Protein AF-A0A232FMT1-F1 (afdb_monomer_lite)

Foldseek 3Di:
DDPCVVDVPDDDPDPQPLVCLLVVLVVCVVVVPQEDEDEADPDPSRVSNVVSNVVNNVVVCVPPNRDYDYDYPDD

pLDDT: mean 77.19, std 14.5, range [41.22, 93.5]

InterPro domains:
  IPR001828 Receptor, ligand binding region [PF01094] (4-69)
  IPR028082 Periplasmic binding protein-like I [SSF53822] (5-60)

Structure (mmCIF, N/CA/C/O backbone):
data_AF-A0A232FMT1-F1
#
_entry.id   AF-A0A232FMT1-F1
#
loop_
_atom_site.group_PDB
_atom_site.id
_atom_site.type_symbol
_atom_site.label_atom_id
_atom_site.label_alt_id
_atom_site.label_comp_id
_atom_site.label_asym_id
_atom_site.label_entity_id
_atom_site.label_seq_id
_atom_site.pdbx_PDB_ins_code
_atom_site.Cartn_x
_atom_site.Cartn_y
_atom_site.Cartn_z
_atom_site.occupancy
_atom_site.B_iso_or_equiv
_atom_site.auth_seq_id
_atom_site.auth_comp_id
_atom_site.auth_asym_id
_atom_site.auth_atom_id
_atom_site.pdbx_PDB_model_num
ATOM 1 N N . MET A 1 1 ? 8.027 7.761 -2.918 1.00 41.22 1 MET A N 1
ATOM 2 C CA . MET A 1 1 ? 9.332 8.124 -3.510 1.00 41.22 1 MET A CA 1
ATOM 3 C C . MET A 1 1 ? 9.241 7.900 -5.016 1.00 41.22 1 MET A C 1
ATOM 5 O O . MET A 1 1 ? 9.148 6.757 -5.442 1.00 41.22 1 MET A O 1
ATOM 9 N N . GLU A 1 2 ? 9.119 8.957 -5.824 1.00 48.16 2 GLU A N 1
ATOM 10 C CA . GLU A 1 2 ? 9.119 8.806 -7.288 1.00 48.16 2 GLU A CA 1
ATOM 11 C C . GLU A 1 2 ? 10.537 8.458 -7.764 1.00 48.16 2 GLU A C 1
ATOM 13 O O . GLU A 1 2 ? 11.484 9.188 -7.485 1.00 48.16 2 GLU A O 1
ATOM 18 N N . LEU A 1 3 ? 10.681 7.365 -8.517 1.00 57.12 3 LEU A N 1
ATOM 19 C CA . LEU A 1 3 ? 11.935 6.872 -9.113 1.00 57.12 3 LEU A CA 1
ATOM 20 C C . LEU A 1 3 ? 12.493 7.776 -10.239 1.00 57.12 3 LEU A C 1
ATOM 22 O O . LEU A 1 3 ? 13.235 7.305 -11.102 1.00 57.12 3 LEU A O 1
ATOM 26 N N . LYS A 1 4 ? 12.171 9.079 -10.245 1.00 55.56 4 LYS A N 1
ATOM 27 C CA . LYS A 1 4 ? 12.627 10.043 -11.267 1.00 55.56 4 LYS A CA 1
ATOM 28 C C . LYS A 1 4 ? 14.155 10.122 -11.377 1.00 55.56 4 LYS A C 1
ATOM 30 O O . LYS A 1 4 ? 14.661 10.437 -12.446 1.00 55.56 4 LYS A O 1
ATOM 35 N N . ASN A 1 5 ? 14.879 9.766 -10.314 1.00 54.94 5 ASN A N 1
ATOM 36 C CA . ASN A 1 5 ? 16.344 9.772 -10.291 1.00 54.94 5 ASN A CA 1
ATOM 37 C C . ASN A 1 5 ? 16.997 8.497 -10.861 1.00 54.94 5 ASN A C 1
ATOM 39 O O . ASN A 1 5 ? 18.209 8.491 -11.042 1.00 54.94 5 ASN A O 1
ATOM 43 N N . ILE A 1 6 ? 16.235 7.429 -11.142 1.00 61.53 6 ILE A N 1
ATOM 44 C CA . ILE A 1 6 ? 16.779 6.157 -11.667 1.00 61.53 6 ILE A CA 1
ATOM 45 C C . ILE A 1 6 ? 16.499 6.003 -13.168 1.00 61.53 6 ILE A C 1
ATOM 47 O O . ILE A 1 6 ? 17.346 5.504 -13.906 1.00 61.53 6 ILE A O 1
ATOM 51 N N . HIS A 1 7 ?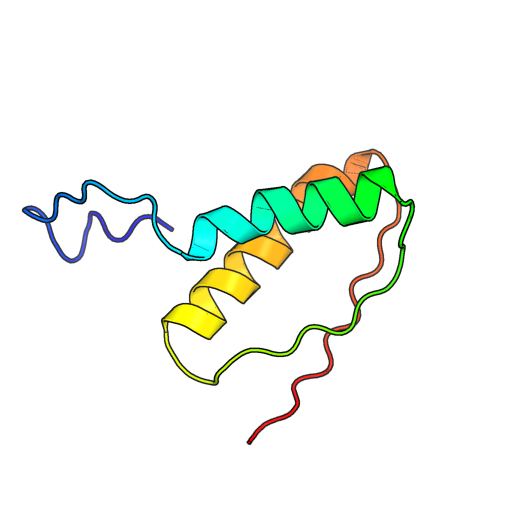 15.351 6.491 -13.648 1.00 66.31 7 HIS A N 1
ATOM 52 C CA . HIS A 1 7 ? 15.002 6.448 -15.069 1.00 66.31 7 HIS A CA 1
ATOM 53 C C . HIS A 1 7 ? 14.512 7.813 -15.570 1.00 66.31 7 HIS A C 1
ATOM 55 O O . HIS A 1 7 ? 13.314 8.078 -15.642 1.00 66.31 7 HIS A O 1
ATOM 61 N N . VAL A 1 8 ? 15.461 8.672 -15.952 1.00 66.38 8 VAL A N 1
ATOM 62 C CA . VAL A 1 8 ? 15.226 10.043 -16.455 1.00 66.38 8 VAL A CA 1
ATOM 63 C C . VAL A 1 8 ? 14.350 10.126 -17.713 1.00 66.38 8 VAL A C 1
ATOM 65 O O . VAL A 1 8 ? 13.759 11.168 -17.971 1.00 66.38 8 VAL A O 1
ATOM 68 N N . SER A 1 9 ? 14.231 9.044 -18.483 1.00 78.31 9 SER A N 1
ATOM 69 C CA . SER A 1 9 ? 13.405 8.970 -19.697 1.00 78.31 9 SER A CA 1
ATOM 70 C C . SER A 1 9 ? 12.109 8.172 -19.520 1.00 78.31 9 SER A C 1
ATOM 72 O O . SER A 1 9 ? 11.392 7.947 -20.496 1.00 78.31 9 SER A O 1
ATOM 74 N N . PHE A 1 10 ? 11.790 7.713 -18.305 1.00 77.38 10 PHE A N 1
ATOM 75 C CA . PHE A 1 10 ? 10.640 6.839 -18.104 1.00 77.38 10 PHE A CA 1
ATOM 76 C C . PHE A 1 10 ? 9.325 7.621 -18.060 1.00 77.38 10 PHE A C 1
ATOM 78 O O . PHE A 1 10 ? 9.066 8.407 -17.148 1.00 77.38 10 PHE A O 1
ATOM 85 N N . LEU A 1 11 ? 8.471 7.342 -19.041 1.00 81.56 11 LEU A N 1
ATOM 86 C CA . LEU A 1 11 ? 7.087 7.793 -19.125 1.00 81.56 11 LEU A CA 1
ATOM 87 C C . LEU A 1 11 ? 6.173 6.568 -19.085 1.00 81.56 11 LEU A C 1
ATOM 89 O O . LEU A 1 11 ? 6.498 5.518 -19.635 1.00 81.56 11 LEU A O 1
ATOM 93 N N . ARG A 1 12 ? 5.010 6.708 -18.450 1.00 81.62 12 ARG A N 1
ATOM 94 C CA . ARG A 1 12 ? 3.986 5.660 -18.384 1.00 81.62 12 ARG A CA 1
ATOM 95 C C . ARG A 1 12 ? 2.605 6.253 -18.600 1.00 81.62 12 ARG A C 1
ATOM 97 O O . ARG A 1 12 ? 2.344 7.380 -18.191 1.00 81.62 12 ARG A O 1
ATOM 104 N N . THR A 1 13 ? 1.728 5.470 -19.210 1.00 89.19 13 THR A N 1
ATOM 105 C CA . THR A 1 13 ? 0.327 5.831 -19.473 1.00 89.19 13 THR A CA 1
ATOM 106 C C . THR A 1 13 ? -0.628 5.301 -18.409 1.00 89.19 13 THR A C 1
ATOM 108 O O . THR A 1 13 ? -1.753 5.776 -18.296 1.00 89.19 13 THR A O 1
ATOM 111 N N . VAL A 1 14 ? -0.171 4.341 -17.605 1.00 87.94 14 VAL A N 1
ATOM 112 C CA . VAL A 1 14 ? -0.909 3.786 -16.471 1.00 87.94 14 VAL A CA 1
ATOM 113 C C . VAL A 1 14 ? -0.254 4.289 -15.184 1.00 87.94 14 VAL A C 1
ATOM 115 O O . VAL A 1 14 ? 0.979 4.272 -15.098 1.00 87.94 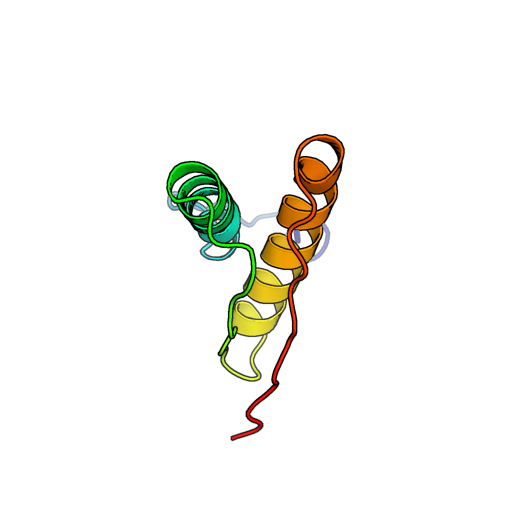14 VAL A O 1
ATOM 118 N N . PRO A 1 15 ? -1.024 4.747 -14.181 1.00 86.50 15 PRO A N 1
ATOM 119 C CA . PRO A 1 15 ? -0.480 5.083 -12.871 1.00 86.50 15 PRO A CA 1
ATOM 120 C C . PRO A 1 15 ? 0.344 3.922 -12.285 1.00 86.50 15 PRO A C 1
ATOM 122 O O . PRO A 1 15 ? 0.070 2.760 -12.581 1.00 86.50 15 PRO A O 1
ATOM 125 N N . PRO A 1 16 ? 1.359 4.197 -11.447 1.00 88.56 16 PRO A N 1
ATOM 126 C CA . PRO A 1 16 ? 2.064 3.126 -10.749 1.00 88.56 16 PRO A CA 1
ATOM 127 C C . PRO A 1 16 ? 1.080 2.319 -9.919 1.00 88.56 16 PRO A C 1
ATOM 129 O O . PRO A 1 16 ? 0.230 2.886 -9.232 1.00 88.56 16 PRO A O 1
ATOM 132 N N . TYR A 1 17 ? 1.302 1.012 -9.890 1.00 88.38 17 TYR A N 1
ATOM 133 C CA . TYR A 1 17 ? 0.506 0.089 -9.095 1.00 88.38 17 TYR A CA 1
ATOM 134 C C . TYR A 1 17 ? 0.410 0.504 -7.618 1.00 88.38 17 TYR A C 1
ATOM 136 O O . TYR A 1 17 ? -0.657 0.416 -7.024 1.00 88.38 17 TYR A O 1
ATOM 144 N N . SER A 1 18 ? 1.477 1.067 -7.039 1.00 90.94 18 SER A N 1
ATOM 145 C CA . SER A 1 18 ? 1.477 1.516 -5.644 1.00 90.94 18 SER A CA 1
ATOM 146 C C . SER A 1 18 ? 0.437 2.595 -5.326 1.00 90.94 18 SER A C 1
ATOM 148 O O . SER A 1 18 ? -0.011 2.643 -4.186 1.00 90.94 18 SER A O 1
ATOM 150 N N . HIS A 1 19 ? -0.004 3.417 -6.291 1.00 92.06 19 HIS A N 1
ATOM 151 C CA . HIS A 1 19 ? -1.018 4.460 -6.054 1.00 92.06 19 HIS A CA 1
ATOM 152 C C . HIS A 1 19 ? -2.374 3.906 -5.602 1.00 92.06 19 HIS A C 1
ATOM 154 O O . HIS A 1 19 ? -3.132 4.624 -4.960 1.00 92.06 19 HIS A O 1
ATOM 160 N N . GLN A 1 20 ? -2.671 2.629 -5.857 1.00 92.56 20 GLN A N 1
ATOM 161 C CA . GLN A 1 20 ? -3.905 2.009 -5.368 1.00 92.56 20 GLN A CA 1
ATOM 162 C C . GLN A 1 20 ? -4.001 1.983 -3.831 1.00 92.56 20 GLN A C 1
ATOM 164 O O . GLN A 1 20 ? -5.097 1.823 -3.301 1.00 92.56 20 GLN A O 1
ATOM 169 N N . ALA A 1 21 ? -2.877 2.121 -3.109 1.00 91.62 21 ALA A N 1
ATOM 170 C CA . ALA A 1 21 ? -2.874 2.172 -1.647 1.00 91.62 21 ALA A CA 1
ATOM 171 C C . ALA A 1 21 ? -3.805 3.266 -1.108 1.00 91.62 21 ALA A C 1
ATOM 173 O O . ALA A 1 21 ? -4.452 3.055 -0.088 1.00 91.62 21 ALA A O 1
ATOM 174 N N . ASP A 1 22 ? -3.921 4.386 -1.822 1.00 91.00 22 ASP A N 1
ATOM 175 C CA . ASP A 1 22 ? -4.745 5.517 -1.400 1.00 91.00 22 ASP A CA 1
ATOM 176 C C . ASP A 1 22 ? -6.233 5.137 -1.361 1.00 91.00 22 ASP A C 1
ATOM 178 O O . ASP A 1 22 ? -6.928 5.433 -0.393 1.00 91.00 22 ASP A O 1
ATOM 182 N N . VAL A 1 23 ? -6.690 4.376 -2.362 1.00 93.50 23 VAL A N 1
ATOM 183 C CA . VAL A 1 23 ? -8.070 3.876 -2.445 1.00 93.50 23 VAL A CA 1
ATOM 184 C C . VAL A 1 23 ? -8.369 2.904 -1.305 1.00 93.50 23 VAL A C 1
ATOM 186 O O . VAL A 1 23 ? -9.442 2.951 -0.710 1.00 93.50 23 VAL A O 1
ATOM 189 N N . TRP A 1 24 ? -7.419 2.025 -0.966 1.00 91.88 24 TRP A N 1
ATOM 190 C CA . TRP A 1 24 ? -7.598 1.091 0.146 1.00 91.88 24 TRP A CA 1
ATOM 191 C C . TRP A 1 24 ? -7.733 1.813 1.485 1.00 91.88 24 TRP A C 1
ATOM 193 O O . TRP A 1 24 ? -8.615 1.466 2.264 1.00 91.88 24 TRP A O 1
ATOM 203 N N . VAL A 1 25 ? -6.910 2.830 1.745 1.00 87.50 25 VAL A N 1
ATOM 204 C CA . VAL A 1 25 ? -7.013 3.625 2.979 1.00 87.50 25 VAL A CA 1
ATOM 205 C C . VAL A 1 25 ? -8.354 4.362 3.045 1.00 87.50 25 VAL A C 1
ATOM 207 O O . VAL A 1 25 ? -9.011 4.346 4.087 1.00 87.50 25 VAL A O 1
ATOM 210 N N . GLU A 1 26 ? -8.809 4.938 1.930 1.00 88.75 26 GLU A N 1
ATOM 211 C CA . GLU A 1 26 ? -10.115 5.600 1.853 1.00 88.75 26 GLU A CA 1
ATOM 212 C C . GLU A 1 26 ? -11.273 4.630 2.131 1.00 88.75 26 GLU A C 1
ATOM 214 O O . GLU A 1 26 ? -12.179 4.953 2.899 1.00 88.75 26 GLU A O 1
ATOM 219 N N . LEU A 1 27 ? -11.220 3.411 1.586 1.00 91.56 27 LEU A N 1
ATOM 220 C CA . LEU A 1 27 ? -12.220 2.374 1.853 1.00 91.56 27 LEU A CA 1
ATOM 221 C C . LEU A 1 27 ? -12.237 1.956 3.326 1.00 91.56 27 LEU A C 1
ATOM 223 O O . LEU A 1 27 ? -13.308 1.830 3.920 1.00 91.56 27 LEU A O 1
ATOM 227 N N . LEU A 1 28 ? -11.067 1.757 3.937 1.00 87.62 28 LEU A N 1
ATOM 228 C CA . LEU A 1 28 ? -10.974 1.403 5.356 1.00 87.62 28 LEU A CA 1
ATOM 229 C C . LEU A 1 28 ? -11.554 2.503 6.245 1.00 87.62 28 LEU A C 1
ATOM 231 O O . LEU A 1 28 ? -12.288 2.191 7.184 1.00 87.62 28 LEU A O 1
ATOM 235 N N . ARG A 1 29 ? -11.301 3.774 5.907 1.00 83.50 29 ARG A N 1
ATOM 236 C CA . ARG A 1 29 ? -11.925 4.927 6.565 1.00 83.50 29 ARG A CA 1
ATOM 237 C C . ARG A 1 29 ? -13.440 4.919 6.378 1.00 83.50 29 ARG A C 1
ATOM 239 O O . ARG A 1 29 ? -14.166 5.014 7.361 1.00 83.50 29 ARG A O 1
ATOM 246 N N . TYR A 1 30 ? -13.915 4.774 5.141 1.00 88.50 30 TYR A N 1
ATOM 247 C CA . TYR A 1 30 ? -15.342 4.792 4.807 1.00 88.50 30 TYR A CA 1
ATOM 248 C C . TYR A 1 30 ? -16.137 3.731 5.581 1.00 88.50 30 TYR A C 1
ATOM 250 O O . TYR A 1 30 ? -17.227 4.007 6.077 1.00 88.50 30 TYR A O 1
ATOM 258 N N . PHE A 1 31 ? -15.571 2.532 5.736 1.00 89.75 31 PHE A N 1
ATOM 259 C CA . PHE A 1 31 ? -16.189 1.431 6.481 1.00 89.75 31 PHE A CA 1
ATOM 260 C C . PHE A 1 31 ? -15.792 1.366 7.963 1.00 89.75 31 PHE A C 1
ATOM 262 O O . PHE A 1 31 ? -16.230 0.460 8.672 1.00 89.75 31 PHE A O 1
ATOM 269 N N . ASN A 1 32 ? -14.992 2.318 8.449 1.00 84.06 32 ASN A N 1
ATOM 270 C CA . ASN A 1 32 ? -14.544 2.407 9.837 1.00 84.06 32 ASN A CA 1
ATOM 271 C C . ASN A 1 32 ? -13.775 1.156 10.331 1.00 84.06 32 ASN A C 1
ATOM 273 O O . ASN A 1 32 ? -13.888 0.749 11.492 1.00 84.06 32 ASN A O 1
ATOM 277 N N . TYR A 1 33 ? -12.985 0.532 9.451 1.00 84.31 33 TYR A N 1
ATOM 278 C CA . TYR A 1 33 ? -12.116 -0.594 9.797 1.00 84.31 33 TYR A CA 1
ATOM 279 C C . TYR A 1 33 ? -10.814 -0.100 10.438 1.00 84.31 33 TYR A C 1
ATOM 281 O O . TYR A 1 33 ? -9.969 0.500 9.783 1.00 84.31 33 TYR A O 1
ATOM 289 N N . MET A 1 34 ? -10.627 -0.419 11.720 1.00 76.81 34 MET A N 1
ATOM 290 C CA . MET A 1 34 ? -9.489 0.073 12.517 1.00 76.81 34 MET A CA 1
ATOM 291 C C . MET A 1 34 ? -8.276 -0.856 12.528 1.00 76.81 34 MET A C 1
ATOM 293 O O . MET A 1 34 ? -7.227 -0.493 13.054 1.00 76.81 34 MET A O 1
ATOM 297 N N . LYS A 1 35 ? -8.429 -2.082 12.019 1.00 81.19 35 LYS A N 1
ATOM 298 C CA . LYS A 1 35 ? -7.392 -3.117 12.014 1.00 81.19 35 LYS A CA 1
ATOM 299 C C . LYS A 1 35 ? -7.432 -3.871 10.699 1.00 81.19 35 LYS A C 1
ATOM 301 O O . LYS A 1 35 ? -8.497 -4.310 10.272 1.00 81.19 35 LYS A O 1
ATOM 306 N N . VAL A 1 36 ? -6.264 -4.059 10.102 1.00 82.88 36 VAL A N 1
ATOM 307 C CA . VAL A 1 36 ? -6.093 -4.795 8.849 1.00 82.88 36 VAL A CA 1
ATOM 308 C C . VAL A 1 36 ? -4.885 -5.709 8.929 1.00 82.88 36 VAL A C 1
ATOM 310 O O . VAL A 1 36 ? -3.910 -5.387 9.602 1.00 82.88 36 VAL A O 1
ATOM 313 N N . ILE A 1 37 ? -4.956 -6.833 8.219 1.00 85.25 37 ILE A N 1
ATOM 314 C CA . ILE A 1 37 ? -3.807 -7.694 7.939 1.00 85.25 37 ILE A CA 1
ATOM 315 C C . ILE A 1 37 ? -3.381 -7.398 6.509 1.00 85.25 37 ILE A C 1
ATOM 317 O O . ILE A 1 37 ? -4.195 -7.472 5.589 1.00 85.25 37 ILE A O 1
ATOM 321 N N . PHE A 1 38 ? -2.109 -7.066 6.329 1.00 84.06 38 PHE A N 1
ATOM 322 C CA . PHE A 1 38 ? -1.554 -6.728 5.028 1.00 84.06 38 PHE A CA 1
ATOM 323 C C . PHE A 1 38 ? -0.617 -7.843 4.563 1.00 84.06 38 PHE A C 1
ATOM 325 O O . PHE A 1 38 ? 0.348 -8.165 5.250 1.00 84.06 38 PHE A O 1
ATOM 332 N N . ILE A 1 39 ? -0.901 -8.425 3.397 1.00 87.00 39 ILE A N 1
ATOM 333 C CA . ILE A 1 39 ? -0.089 -9.478 2.776 1.00 87.00 39 ILE A CA 1
ATOM 334 C C . ILE A 1 39 ? 0.407 -8.939 1.439 1.00 87.00 39 ILE A C 1
ATOM 336 O O . ILE A 1 39 ? -0.391 -8.499 0.613 1.00 87.00 39 ILE A O 1
ATOM 340 N N . HIS A 1 40 ? 1.716 -8.986 1.216 1.00 86.12 40 HIS A N 1
ATOM 341 C CA . HIS A 1 40 ? 2.334 -8.567 -0.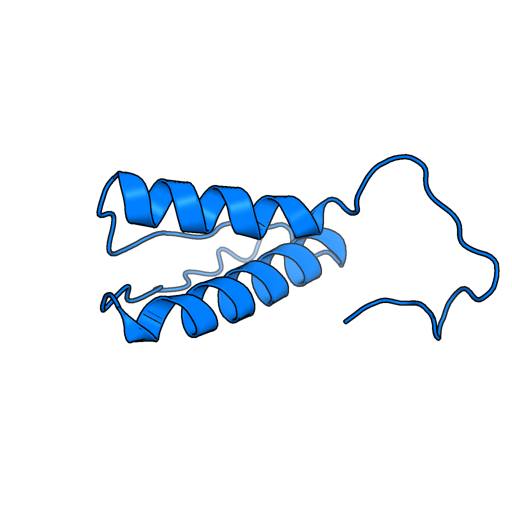036 1.00 86.12 40 HIS A CA 1
ATOM 342 C C . HIS A 1 40 ? 3.455 -9.523 -0.434 1.00 86.12 40 HIS A C 1
ATOM 344 O O . HIS A 1 40 ? 3.979 -10.271 0.390 1.00 86.12 40 HIS A O 1
ATOM 350 N N . SER A 1 41 ? 3.837 -9.491 -1.707 1.00 86.06 41 SER A N 1
ATOM 351 C CA . SER A 1 41 ? 5.014 -10.200 -2.196 1.00 86.06 41 SER A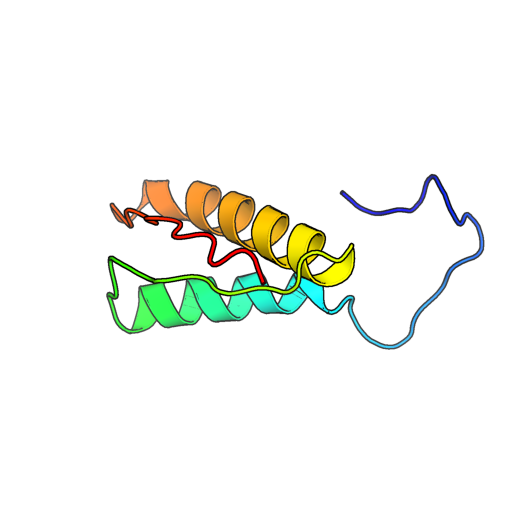 CA 1
ATOM 352 C C . SER A 1 41 ? 6.301 -9.567 -1.660 1.00 86.06 41 SER A C 1
ATOM 354 O O . SER A 1 41 ? 6.386 -8.356 -1.444 1.00 86.06 41 SER A O 1
ATOM 356 N N . SER A 1 42 ? 7.345 -10.373 -1.486 1.00 87.31 42 SER A N 1
ATOM 357 C CA . SER A 1 42 ? 8.673 -9.933 -1.038 1.00 87.31 42 SER A CA 1
ATOM 358 C C . SER A 1 42 ? 9.486 -9.215 -2.135 1.00 87.31 42 SER A C 1
ATOM 360 O O . SER A 1 42 ? 10.709 -9.091 -2.038 1.00 87.31 42 SER A O 1
ATOM 362 N N . ASP A 1 43 ? 8.830 -8.704 -3.180 1.00 88.31 43 ASP A N 1
ATOM 363 C CA . ASP A 1 43 ? 9.438 -7.997 -4.308 1.00 88.31 43 ASP A CA 1
ATOM 364 C C . ASP A 1 43 ? 9.334 -6.462 -4.180 1.00 88.31 43 ASP A C 1
ATOM 366 O O . ASP A 1 43 ? 8.868 -5.905 -3.182 1.00 88.31 43 ASP A O 1
ATOM 370 N N . THR A 1 44 ? 9.852 -5.752 -5.184 1.00 87.88 44 THR A N 1
ATOM 371 C CA . THR A 1 44 ? 9.892 -4.283 -5.199 1.00 87.88 44 THR A CA 1
ATOM 372 C C . THR A 1 44 ? 8.505 -3.656 -5.268 1.00 87.88 44 THR A C 1
ATOM 374 O O . THR A 1 44 ? 8.298 -2.601 -4.661 1.00 87.88 44 THR A O 1
ATOM 377 N N . ASP A 1 45 ? 7.557 -4.288 -5.953 1.00 87.88 45 ASP A N 1
ATOM 378 C CA . ASP A 1 45 ? 6.204 -3.760 -6.105 1.00 87.88 45 ASP A CA 1
ATOM 379 C C . ASP A 1 45 ? 5.422 -3.924 -4.801 1.00 87.88 45 ASP A C 1
ATOM 381 O O . ASP A 1 45 ? 4.821 -2.956 -4.325 1.00 87.88 45 ASP A O 1
ATOM 385 N N . GLY A 1 46 ? 5.524 -5.095 -4.164 1.00 89.25 46 GLY A N 1
ATOM 386 C CA . GLY A 1 46 ? 4.950 -5.366 -2.847 1.00 89.25 46 GLY A CA 1
ATOM 387 C C . GLY A 1 46 ? 5.472 -4.402 -1.780 1.00 89.25 46 GLY A C 1
ATOM 388 O O . GLY A 1 46 ? 4.682 -3.769 -1.075 1.00 89.25 46 GLY A O 1
ATOM 389 N N . ARG A 1 47 ? 6.795 -4.183 -1.730 1.00 89.06 47 ARG A N 1
ATOM 390 C CA . ARG A 1 47 ? 7.411 -3.190 -0.827 1.00 89.06 47 ARG A CA 1
ATOM 391 C C . ARG A 1 47 ? 6.963 -1.760 -1.122 1.00 89.06 47 ARG A C 1
ATOM 393 O O . ARG A 1 47 ? 6.713 -0.992 -0.197 1.00 89.06 47 ARG A O 1
ATOM 400 N N . SER A 1 48 ? 6.863 -1.389 -2.400 1.00 90.88 48 SER A N 1
ATOM 401 C CA . SER A 1 48 ? 6.440 -0.041 -2.805 1.00 90.88 48 SER A CA 1
ATOM 402 C C . SER A 1 48 ? 4.984 0.235 -2.432 1.00 90.88 48 SER A C 1
ATOM 404 O O . SER A 1 48 ? 4.651 1.357 -2.043 1.00 90.88 48 SER A O 1
ATOM 406 N N . LEU A 1 49 ? 4.121 -0.778 -2.545 1.00 91.69 49 LEU A N 1
ATOM 407 C CA . LEU A 1 49 ? 2.725 -0.697 -2.135 1.00 91.69 49 LEU A CA 1
ATOM 408 C C . LEU A 1 49 ? 2.597 -0.590 -0.612 1.00 91.69 49 LEU A C 1
ATOM 410 O O . LEU A 1 49 ? 1.916 0.319 -0.141 1.00 91.69 49 LEU A O 1
ATOM 414 N N . LEU A 1 50 ? 3.285 -1.459 0.142 1.00 90.00 50 LEU A N 1
ATOM 415 C CA . LEU A 1 50 ? 3.305 -1.407 1.607 1.00 90.00 50 LEU A CA 1
ATOM 416 C C . LEU A 1 50 ? 3.785 -0.037 2.105 1.00 90.00 50 LEU A C 1
ATOM 418 O O . LEU A 1 50 ? 3.117 0.590 2.925 1.00 90.00 50 LEU A O 1
ATOM 422 N N . GLY A 1 51 ? 4.907 0.455 1.570 1.00 89.56 51 GLY A N 1
ATOM 423 C CA . GLY A 1 51 ? 5.474 1.740 1.974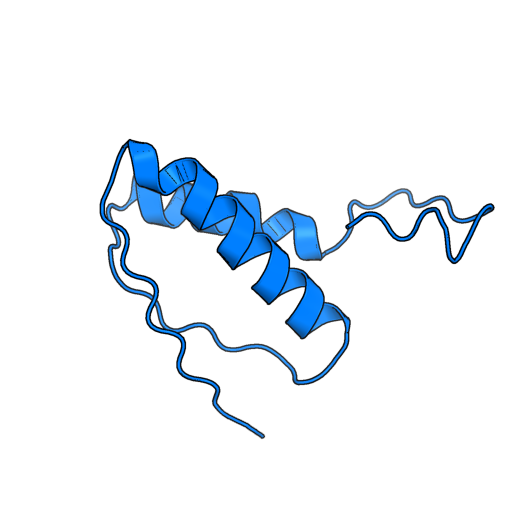 1.00 89.56 51 GLY A CA 1
ATOM 424 C C . GLY A 1 51 ? 4.520 2.910 1.723 1.00 89.56 51 GLY A C 1
ATOM 425 O O . GLY A 1 51 ? 4.351 3.761 2.595 1.00 89.56 51 GLY A O 1
ATOM 426 N N . ARG A 1 52 ? 3.837 2.940 0.566 1.00 90.94 52 ARG A N 1
ATOM 427 C CA . ARG A 1 52 ? 2.826 3.976 0.304 1.00 90.94 52 ARG A CA 1
ATOM 428 C C . ARG A 1 52 ? 1.624 3.832 1.233 1.00 90.94 52 ARG A C 1
ATOM 430 O O . ARG A 1 52 ? 1.195 4.836 1.780 1.00 90.94 52 ARG A O 1
ATOM 437 N N . PHE A 1 53 ? 1.117 2.618 1.442 1.00 90.00 53 PHE A N 1
ATOM 438 C CA . PHE A 1 53 ? -0.021 2.368 2.330 1.00 90.00 53 PHE A CA 1
ATOM 439 C C . PHE A 1 53 ? 0.241 2.873 3.751 1.00 90.00 53 PHE A C 1
ATOM 441 O O . PHE A 1 53 ? -0.602 3.567 4.314 1.00 90.00 53 PHE A O 1
ATOM 448 N N . GLN A 1 54 ? 1.430 2.605 4.299 1.00 86.81 54 GLN A N 1
ATOM 449 C CA . GLN A 1 54 ? 1.844 3.123 5.606 1.00 86.81 54 GLN A CA 1
ATOM 450 C C . GLN A 1 54 ? 1.909 4.655 5.622 1.00 86.81 54 GLN A C 1
ATOM 452 O O . GLN A 1 54 ? 1.337 5.272 6.516 1.00 86.81 54 GLN A O 1
ATOM 457 N N . SER A 1 55 ? 2.547 5.278 4.622 1.00 86.62 55 SER A N 1
ATOM 458 C CA . SER A 1 55 ? 2.625 6.744 4.537 1.00 86.62 55 SER A CA 1
ATOM 459 C C . SER A 1 55 ? 1.247 7.398 4.405 1.00 86.62 55 SER A C 1
ATOM 461 O O . SER A 1 55 ? 0.966 8.365 5.103 1.00 86.62 55 SER A O 1
ATOM 463 N N . THR A 1 56 ? 0.376 6.876 3.536 1.00 84.88 56 THR A N 1
ATOM 464 C CA . THR A 1 56 ? -0.973 7.420 3.337 1.00 84.88 56 THR A CA 1
ATOM 465 C C . THR A 1 56 ? -1.821 7.244 4.595 1.00 84.88 56 THR A C 1
ATOM 467 O O . THR A 1 56 ? -2.514 8.173 4.989 1.00 84.88 56 THR A O 1
ATOM 470 N N . SER A 1 57 ? -1.724 6.103 5.279 1.00 79.56 57 SER A N 1
ATOM 471 C CA . SER A 1 57 ? -2.478 5.871 6.517 1.00 79.56 57 SER A CA 1
ATOM 472 C C . SER A 1 57 ? -2.063 6.824 7.638 1.00 79.56 57 SER A C 1
ATOM 474 O O . SER A 1 57 ? -2.932 7.414 8.264 1.00 79.56 57 SER A O 1
ATOM 476 N N . GLN A 1 58 ? -0.759 7.062 7.819 1.00 73.75 58 GLN A N 1
ATOM 477 C CA . GLN A 1 58 ? -0.241 8.014 8.812 1.00 73.75 58 GLN A CA 1
ATOM 478 C C . GLN A 1 58 ? -0.693 9.456 8.550 1.00 73.75 58 GLN A C 1
ATOM 480 O O . GLN A 1 58 ? -0.950 10.199 9.488 1.00 73.75 58 GLN A O 1
ATOM 485 N N . ILE A 1 59 ? -0.813 9.860 7.281 1.00 70.44 59 ILE A N 1
ATOM 486 C CA . ILE A 1 59 ? -1.334 11.189 6.918 1.00 70.44 59 ILE A CA 1
ATOM 487 C C . ILE A 1 59 ? -2.810 11.336 7.328 1.00 70.44 59 ILE A C 1
ATOM 489 O O . ILE A 1 59 ? -3.251 12.436 7.643 1.00 70.44 59 ILE A O 1
ATOM 493 N N . LEU A 1 60 ? -3.575 10.241 7.317 1.00 64.75 60 LEU A N 1
ATOM 494 C CA . LEU A 1 60 ? -4.999 10.222 7.662 1.00 64.75 60 LEU A CA 1
ATOM 495 C C . LEU A 1 60 ? -5.283 9.925 9.149 1.00 64.75 60 LEU A C 1
ATOM 497 O O . LEU A 1 60 ? -6.429 10.072 9.575 1.00 64.75 60 LEU A O 1
ATOM 501 N N . GLU A 1 61 ? -4.273 9.544 9.937 1.00 61.50 61 GLU A N 1
ATOM 502 C CA . GLU A 1 61 ? -4.397 9.266 11.379 1.00 61.50 61 GLU A CA 1
ATOM 503 C C . GLU A 1 61 ? -4.732 10.510 12.223 1.00 61.50 61 GLU A C 1
ATOM 505 O O . GLU A 1 61 ? -5.202 10.355 13.348 1.00 61.50 61 GLU A O 1
ATOM 510 N N . ASP A 1 62 ? -4.584 11.728 11.685 1.00 56.78 62 ASP A N 1
ATOM 511 C CA . ASP A 1 62 ? -4.939 12.972 12.396 1.00 56.78 62 ASP A CA 1
ATOM 512 C C . ASP A 1 62 ? -6.456 13.087 12.693 1.00 56.78 62 ASP A C 1
ATOM 514 O O . ASP A 1 62 ? -6.852 13.840 13.581 1.00 56.78 62 ASP A O 1
ATOM 518 N N . ASP A 1 63 ? -7.304 12.289 12.020 1.00 54.97 63 ASP A N 1
ATOM 519 C CA . ASP A 1 63 ? -8.765 12.262 12.220 1.00 54.97 63 ASP A CA 1
ATOM 520 C C . ASP A 1 63 ? -9.301 10.953 12.854 1.00 54.97 63 ASP A C 1
ATOM 522 O O . ASP A 1 63 ? -10.423 10.942 13.372 1.00 54.97 63 ASP A O 1
ATOM 526 N N . MET A 1 64 ? -8.566 9.828 12.804 1.00 53.88 64 MET A N 1
ATOM 527 C CA . MET A 1 64 ? -9.025 8.509 13.287 1.00 53.88 64 MET A CA 1
ATOM 528 C C . MET A 1 64 ? -7.862 7.600 13.726 1.00 53.88 64 MET A C 1
ATOM 530 O O . MET A 1 64 ? -6.918 7.386 12.973 1.00 53.88 64 MET A O 1
ATOM 534 N N . GLU A 1 65 ? -7.970 6.968 14.903 1.00 55.47 65 GLU A N 1
ATOM 535 C CA . GLU A 1 65 ? -6.961 6.043 15.457 1.00 55.47 65 GLU A CA 1
ATOM 536 C C . GLU A 1 65 ? -6.985 4.665 14.745 1.00 55.47 65 GLU A C 1
ATOM 538 O O . GLU A 1 65 ? -7.401 3.646 15.305 1.00 55.47 65 GLU A O 1
ATOM 543 N N . VAL A 1 66 ? -6.559 4.614 13.479 1.00 56.06 66 VAL A N 1
ATOM 544 C CA . VAL A 1 66 ? -6.406 3.364 12.715 1.00 56.06 66 VAL A CA 1
ATOM 545 C C . VAL A 1 66 ? -5.069 2.718 13.085 1.00 56.06 66 VAL A C 1
ATOM 547 O O . VAL A 1 66 ? -4.015 3.131 12.621 1.00 56.06 66 VAL A O 1
ATOM 550 N N . LYS A 1 67 ? -5.081 1.665 13.911 1.00 58.28 67 LYS A N 1
ATOM 551 C CA . LYS A 1 67 ? -3.853 0.926 14.260 1.00 58.28 67 LYS A CA 1
ATOM 552 C C . LYS A 1 67 ? -3.595 -0.192 13.260 1.00 58.28 67 LYS A C 1
ATOM 554 O O . LYS A 1 67 ? -4.164 -1.281 13.354 1.00 58.28 67 LYS A O 1
ATOM 559 N N . ILE A 1 68 ? -2.674 0.054 12.334 1.00 61.00 68 ILE A N 1
ATOM 560 C CA . ILE A 1 68 ? -2.212 -0.961 11.385 1.00 61.00 68 ILE A CA 1
ATOM 561 C C . ILE A 1 68 ? -1.262 -1.922 12.104 1.00 61.00 68 ILE A C 1
ATOM 563 O O . ILE A 1 68 ? -0.156 -1.556 12.496 1.00 61.00 68 ILE A O 1
ATOM 567 N N . GLN A 1 69 ? -1.689 -3.175 12.263 1.00 58.84 69 GLN A N 1
ATOM 568 C CA . GLN A 1 69 ? -0.831 -4.259 12.734 1.00 58.84 69 GLN A CA 1
ATOM 569 C C . GLN A 1 69 ? -0.349 -5.059 11.528 1.00 58.84 69 GLN A C 1
ATOM 571 O O . GLN A 1 69 ? -1.105 -5.810 10.915 1.00 58.84 69 GLN A O 1
ATOM 576 N N . LEU A 1 70 ? 0.920 -4.868 11.169 1.00 58.59 70 LEU A N 1
ATOM 577 C CA . LEU A 1 70 ? 1.541 -5.605 10.079 1.00 58.59 70 LEU A CA 1
ATOM 578 C C . LEU A 1 70 ? 1.907 -7.014 10.556 1.00 58.59 70 LEU A C 1
ATOM 580 O O . LEU A 1 70 ? 2.683 -7.175 11.497 1.00 58.59 70 LEU A O 1
ATOM 584 N N . TYR A 1 71 ? 1.374 -8.022 9.874 1.00 59.56 71 TYR A N 1
ATOM 585 C CA . TYR A 1 71 ? 1.810 -9.406 10.011 1.00 59.56 71 TYR A CA 1
ATOM 586 C C . TYR A 1 71 ? 2.441 -9.827 8.685 1.00 59.56 71 TYR A C 1
ATOM 588 O O . TYR A 1 71 ? 1.736 -10.184 7.743 1.00 59.56 71 TYR A O 1
ATOM 596 N N . GLU A 1 72 ? 3.769 -9.750 8.600 1.00 58.84 72 GLU A N 1
ATOM 597 C CA . GLU A 1 72 ? 4.503 -10.254 7.441 1.00 58.84 72 GLU A CA 1
ATOM 598 C C . GLU A 1 72 ? 4.461 -11.784 7.441 1.00 58.84 72 GLU A C 1
ATOM 600 O O . GLU A 1 72 ? 5.093 -12.450 8.263 1.00 58.84 72 GLU A O 1
ATOM 605 N N . VAL A 1 73 ? 3.715 -12.358 6.499 1.00 56.16 73 VAL A N 1
ATOM 606 C CA . VAL A 1 73 ? 3.855 -13.774 6.158 1.00 56.16 73 VAL A CA 1
ATOM 607 C C . VAL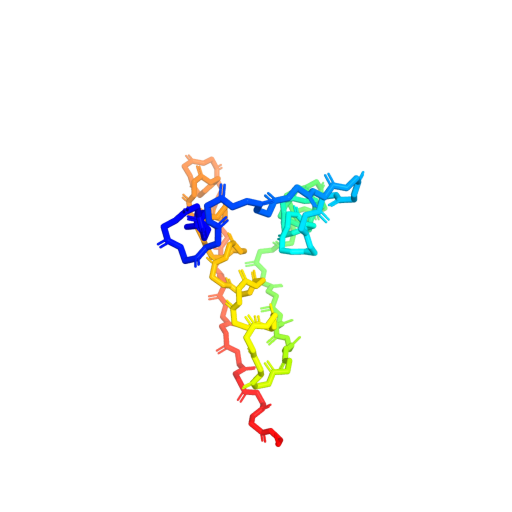 A 1 73 ? 4.969 -13.867 5.123 1.00 56.16 73 VAL A C 1
ATOM 609 O O . VAL A 1 73 ? 4.729 -13.720 3.927 1.00 56.16 73 VAL A O 1
ATOM 612 N N . LEU A 1 74 ? 6.200 -14.077 5.594 1.00 54.09 74 LEU A N 1
ATOM 613 C CA . LEU A 1 74 ? 7.327 -14.430 4.732 1.00 54.09 74 LEU A CA 1
ATOM 614 C C . LEU A 1 74 ? 7.002 -15.768 4.052 1.00 54.09 74 LEU A C 1
ATOM 616 O O . LEU A 1 74 ? 6.882 -16.793 4.726 1.00 54.09 74 LEU A O 1
ATOM 620 N N . ARG A 1 75 ? 6.828 -15.753 2.730 1.00 56.84 75 ARG A N 1
ATOM 621 C CA . ARG A 1 75 ? 6.813 -16.958 1.898 1.00 56.84 75 ARG A CA 1
ATOM 622 C C . ARG A 1 75 ? 7.954 -16.890 0.896 1.00 56.84 75 ARG A C 1
ATOM 624 O O . ARG A 1 75 ? 8.181 -15.787 0.348 1.00 56.84 75 ARG A O 1
#

Organism: NCBI:txid543379

Secondary structure (DSSP, 8-state):
--GGGT-TT---SS--GGGHHHHHHHHHHHTT---------SSHHHHHHHHHHHHHHHHHTTTS-----------

Radius of gyration: 13.99 Å; chains: 1; bounding box: 33×30×35 Å

Sequence (75 aa):
MELKNIHVSFLRTVPPYSHQADVWVELLRYFNYMKVIFIHSSDTDGRSLLGRFQSTSQILEDDMEVKIQLYEVLR